Protein AF-A0A7J4BSX0-F1 (afdb_monomer_lite)

Secondary structure (DSSP, 8-state):
-------HHHHHHHHHHHHHHHHHHHHHHS--TT--TTSHHHHHHHHHHHHHHHHHHHHHHHHHHHHHHTTTT-TTHHHHHHHHHHHHHHT--

pLDDT: mean 83.39, std 11.36, range [36.94, 93.56]

Sequence (93 aa):
MLETKRQTHIDAVKAIAILFMVQVHTTAIASPEGVSLSHPLAILSAVIGGMAAPLFVTLSGWGVHSAVRRRLSSPNLVRWLLTRISLLVAMQV

Structure (mmCIF, N/CA/C/O backbone):
data_AF-A0A7J4BSX0-F1
#
_entry.id   AF-A0A7J4BSX0-F1
#
loop_
_atom_site.group_PDB
_atom_site.id
_atom_site.type_symbol
_atom_site.label_atom_id
_atom_site.label_alt_id
_atom_site.label_comp_id
_atom_site.label_asym_id
_atom_site.label_entity_id
_atom_site.label_seq_id
_atom_site.pdbx_PDB_ins_code
_atom_site.Cartn_x
_atom_site.Cartn_y
_atom_site.Cartn_z
_atom_site.occupancy
_atom_site.B_iso_or_equiv
_atom_site.auth_seq_id
_atom_site.auth_comp_id
_atom_site.auth_asym_id
_atom_site.auth_atom_id
_atom_site.pdbx_PDB_model_num
ATOM 1 N N . MET A 1 1 ? -11.230 22.875 20.020 1.00 36.94 1 MET A N 1
ATOM 2 C CA . MET A 1 1 ? -10.303 22.644 18.894 1.00 36.94 1 MET A CA 1
ATOM 3 C C . MET A 1 1 ? -9.367 21.513 19.298 1.00 36.94 1 MET A C 1
ATOM 5 O O . MET A 1 1 ? -8.435 21.752 20.047 1.00 36.94 1 MET A O 1
ATOM 9 N N . LEU A 1 2 ? -9.697 20.259 18.964 1.00 43.47 2 LEU A N 1
ATOM 10 C 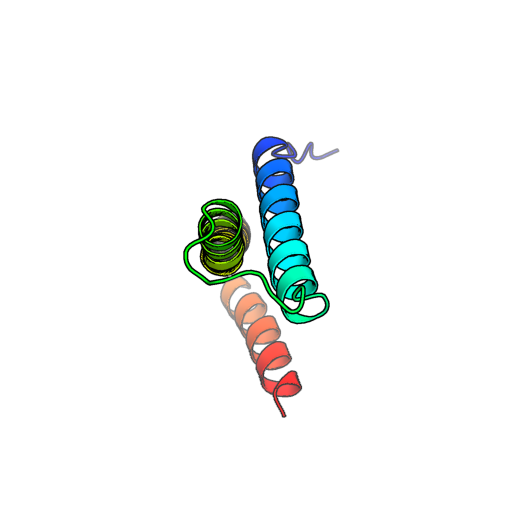CA . LEU A 1 2 ? -8.832 19.122 19.296 1.00 43.47 2 LEU A CA 1
ATOM 11 C C . LEU A 1 2 ? -7.712 19.087 18.260 1.00 43.47 2 LEU A C 1
ATOM 13 O O . LEU A 1 2 ? -7.948 18.708 17.115 1.00 43.47 2 LEU A O 1
ATOM 17 N N . GLU A 1 3 ? -6.519 19.522 18.651 1.00 44.31 3 GLU A N 1
ATOM 18 C CA . GLU A 1 3 ? -5.321 19.427 17.826 1.00 44.31 3 GLU A CA 1
ATOM 19 C C . GLU A 1 3 ? -4.951 17.949 17.657 1.00 44.31 3 GLU A C 1
ATOM 21 O O . GLU A 1 3 ? -4.195 17.354 18.424 1.00 44.31 3 GLU A O 1
ATOM 26 N N . THR A 1 4 ? -5.546 17.298 16.659 1.00 60.41 4 THR A N 1
ATOM 27 C CA . THR A 1 4 ? -5.076 16.003 16.183 1.00 60.41 4 THR A CA 1
ATOM 28 C C . THR A 1 4 ? -3.699 16.230 15.584 1.00 60.41 4 THR A C 1
ATOM 30 O O . THR A 1 4 ? -3.593 16.638 14.429 1.00 60.41 4 THR A O 1
ATOM 33 N N . LYS A 1 5 ? -2.649 16.002 16.380 1.00 72.56 5 LYS A N 1
ATOM 34 C CA . LYS A 1 5 ? -1.251 16.100 15.952 1.00 72.56 5 LYS A CA 1
ATOM 35 C C . LYS A 1 5 ? -1.045 15.221 14.717 1.00 72.56 5 LYS A C 1
ATOM 37 O O . LYS A 1 5 ? -0.902 14.001 14.820 1.00 72.56 5 LYS A O 1
ATOM 42 N N . ARG A 1 6 ? -1.088 15.845 13.539 1.00 74.56 6 ARG A N 1
ATOM 43 C CA . ARG A 1 6 ? -0.846 15.189 12.256 1.00 74.56 6 ARG A CA 1
ATOM 44 C C . ARG A 1 6 ? 0.577 14.654 12.269 1.00 74.56 6 ARG A C 1
ATOM 46 O O . ARG A 1 6 ? 1.518 15.383 12.570 1.00 74.56 6 ARG A O 1
ATOM 53 N N . GLN A 1 7 ? 0.732 13.372 11.966 1.00 84.31 7 GLN A N 1
ATOM 54 C CA . GLN A 1 7 ? 2.049 12.753 11.930 1.00 84.31 7 GLN A CA 1
ATOM 55 C C . GLN A 1 7 ? 2.644 12.901 10.535 1.00 84.31 7 GLN A C 1
ATOM 57 O O . GLN A 1 7 ? 2.499 12.018 9.696 1.00 84.31 7 GLN A O 1
ATOM 62 N N . THR A 1 8 ? 3.331 14.021 10.306 1.00 87.25 8 THR A N 1
ATOM 63 C CA . THR A 1 8 ? 3.952 14.357 9.014 1.00 87.25 8 THR A CA 1
ATOM 64 C C . THR A 1 8 ? 4.844 13.235 8.479 1.00 87.25 8 THR A C 1
ATOM 66 O O . THR A 1 8 ? 4.827 12.962 7.285 1.00 87.25 8 THR A O 1
ATOM 69 N N . HIS A 1 9 ? 5.563 12.525 9.355 1.00 88.69 9 HIS A N 1
ATOM 70 C CA . HIS A 1 9 ? 6.393 11.385 8.953 1.00 88.69 9 HIS A CA 1
ATOM 71 C C . HIS A 1 9 ? 5.565 10.233 8.357 1.00 88.69 9 HIS A C 1
ATOM 73 O O . HIS A 1 9 ? 5.956 9.639 7.360 1.00 88.69 9 HIS A O 1
ATOM 79 N N . ILE A 1 10 ? 4.390 9.938 8.920 1.00 88.50 10 ILE A N 1
ATOM 80 C CA . ILE A 1 10 ? 3.492 8.904 8.384 1.00 88.50 10 ILE A CA 1
ATOM 81 C C . ILE A 1 10 ? 2.933 9.330 7.024 1.00 88.50 10 ILE A C 1
ATOM 83 O O . ILE A 1 10 ? 2.809 8.501 6.126 1.00 88.50 10 ILE A O 1
ATOM 87 N N . ASP A 1 11 ? 2.622 10.614 6.851 1.00 89.69 11 ASP A N 1
ATOM 88 C CA . ASP A 1 11 ? 2.141 11.134 5.570 1.00 89.69 11 ASP A CA 1
ATOM 89 C C . ASP A 1 11 ? 3.237 11.105 4.489 1.00 89.69 11 ASP A C 1
ATOM 91 O O . ASP A 1 11 ? 2.948 10.760 3.345 1.00 89.69 11 ASP A O 1
ATOM 95 N N . ALA A 1 12 ? 4.501 11.350 4.853 1.00 91.62 12 ALA A N 1
ATOM 96 C CA . ALA A 1 12 ? 5.639 11.199 3.946 1.00 91.62 12 ALA A CA 1
ATOM 97 C C . ALA A 1 12 ? 5.827 9.741 3.492 1.00 91.62 12 ALA A C 1
ATOM 99 O O . ALA A 1 12 ? 5.958 9.478 2.299 1.00 91.62 12 ALA A O 1
ATOM 100 N N . VAL A 1 13 ? 5.766 8.774 4.417 1.00 92.25 13 VAL A N 1
ATOM 101 C CA . VAL A 1 13 ? 5.893 7.349 4.061 1.00 92.25 13 VAL A CA 1
ATOM 102 C C . VAL A 1 13 ? 4.726 6.889 3.178 1.00 92.25 13 VAL A C 1
ATOM 104 O O . VAL A 1 13 ? 4.941 6.128 2.237 1.00 92.25 13 VAL A O 1
ATOM 107 N N . LYS A 1 14 ? 3.502 7.391 3.400 1.00 90.69 14 LYS A N 1
ATOM 108 C CA . LYS A 1 14 ? 2.370 7.143 2.486 1.00 90.69 14 LYS A CA 1
ATOM 109 C C . LYS A 1 14 ? 2.631 7.675 1.081 1.00 90.69 14 LYS A C 1
ATOM 111 O O . LYS A 1 14 ? 2.339 6.975 0.118 1.00 90.69 14 LYS A O 1
ATOM 116 N N . ALA A 1 15 ? 3.178 8.884 0.962 1.00 93.06 15 ALA A N 1
ATOM 117 C CA . ALA A 1 15 ? 3.519 9.458 -0.337 1.00 93.06 15 ALA A CA 1
ATOM 118 C C . ALA A 1 15 ? 4.569 8.605 -1.070 1.00 93.06 15 ALA A C 1
ATOM 120 O O . ALA A 1 15 ? 4.406 8.328 -2.255 1.00 93.06 15 ALA A O 1
ATOM 121 N N . ILE A 1 16 ? 5.586 8.113 -0.354 1.00 93.44 16 ILE A N 1
ATOM 122 C CA . ILE A 1 16 ? 6.600 7.200 -0.909 1.00 93.44 16 ILE A CA 1
ATOM 123 C C . ILE A 1 16 ? 5.966 5.878 -1.367 1.00 93.44 16 ILE A C 1
ATOM 125 O O . ILE A 1 16 ? 6.253 5.412 -2.466 1.00 93.44 16 ILE A O 1
ATOM 129 N N . ALA A 1 17 ? 5.068 5.290 -0.571 1.00 93.44 17 ALA A N 1
ATOM 130 C CA . ALA A 1 17 ? 4.377 4.055 -0.946 1.00 93.44 17 ALA A CA 1
ATOM 131 C C . ALA A 1 17 ? 3.560 4.224 -2.239 1.00 93.44 17 ALA A C 1
ATOM 133 O O . ALA A 1 17 ? 3.622 3.377 -3.130 1.00 93.44 17 ALA A O 1
ATOM 134 N N . ILE A 1 18 ? 2.837 5.343 -2.367 1.00 93.25 18 ILE A N 1
ATOM 135 C CA . ILE A 1 18 ? 2.089 5.686 -3.585 1.00 93.25 18 ILE A CA 1
ATOM 136 C C . ILE A 1 18 ? 3.044 5.863 -4.768 1.00 93.25 18 ILE A C 1
ATOM 138 O O . ILE A 1 18 ? 2.763 5.349 -5.846 1.00 93.25 18 ILE A O 1
ATOM 142 N N . LEU A 1 19 ? 4.183 6.531 -4.573 1.00 93.25 19 LEU A N 1
ATOM 143 C CA . LEU A 1 19 ? 5.182 6.709 -5.625 1.00 93.25 19 LEU A CA 1
ATOM 144 C C . LEU A 1 19 ? 5.705 5.361 -6.147 1.00 93.25 19 LEU A C 1
ATOM 146 O O . LEU A 1 19 ? 5.772 5.170 -7.358 1.00 93.25 19 LEU A O 1
ATOM 150 N N . PHE A 1 20 ? 6.003 4.407 -5.259 1.00 92.56 20 PHE A N 1
ATOM 151 C CA . PHE A 1 20 ? 6.447 3.062 -5.652 1.00 92.56 20 PHE A CA 1
ATOM 152 C C . PHE A 1 20 ? 5.353 2.281 -6.391 1.00 92.56 20 PHE A C 1
ATOM 154 O O . PHE A 1 20 ? 5.642 1.580 -7.359 1.00 92.56 20 PHE A O 1
ATOM 161 N N . MET A 1 21 ? 4.092 2.435 -5.980 1.00 93.56 21 MET A N 1
ATOM 162 C CA . MET A 1 21 ? 2.948 1.824 -6.661 1.00 93.56 21 MET A CA 1
ATOM 163 C C . MET A 1 21 ? 2.750 2.393 -8.069 1.00 93.56 21 MET A C 1
ATOM 165 O O . MET A 1 21 ? 2.580 1.648 -9.030 1.00 93.56 21 MET A O 1
ATOM 169 N N . VAL A 1 22 ? 2.826 3.716 -8.225 1.00 92.56 22 VAL A N 1
ATOM 170 C CA . VAL A 1 22 ? 2.757 4.339 -9.552 1.00 92.56 22 VAL A CA 1
ATOM 171 C C . VAL A 1 22 ? 3.939 3.884 -10.405 1.00 92.56 22 VAL A C 1
ATOM 173 O O . VAL A 1 22 ? 3.738 3.515 -11.556 1.00 92.56 22 VAL A O 1
ATOM 176 N N . GLN A 1 23 ? 5.151 3.832 -9.846 1.00 90.94 23 GLN A N 1
ATOM 177 C CA . GLN A 1 23 ? 6.329 3.356 -10.567 1.00 90.94 23 GLN A CA 1
ATOM 178 C C . GLN A 1 23 ? 6.153 1.923 -11.082 1.00 90.94 23 GLN A C 1
ATOM 180 O O . GLN A 1 23 ? 6.398 1.701 -12.265 1.00 90.94 23 GLN A O 1
ATOM 185 N N . VAL A 1 24 ? 5.731 0.963 -10.247 1.00 87.81 24 VAL A N 1
ATOM 186 C CA . VAL A 1 24 ? 5.603 -0.441 -10.686 1.00 87.81 24 VAL A CA 1
ATOM 187 C C . VAL A 1 24 ? 4.595 -0.584 -11.827 1.00 87.81 24 VAL A C 1
ATOM 189 O O . VAL A 1 24 ? 4.857 -1.286 -12.805 1.00 87.81 24 VAL A O 1
ATOM 192 N N . HIS A 1 25 ? 3.491 0.163 -11.778 1.00 88.62 25 HIS A N 1
ATOM 193 C CA . HIS A 1 25 ? 2.518 0.189 -12.867 1.00 88.62 25 HIS A CA 1
ATOM 194 C C . HIS A 1 25 ? 3.062 0.871 -14.123 1.00 88.62 25 HIS A C 1
ATOM 196 O O . HIS A 1 25 ? 2.888 0.344 -15.219 1.00 88.62 25 HIS A O 1
ATOM 202 N N . THR A 1 26 ? 3.784 1.984 -13.986 1.00 87.31 26 THR A N 1
ATOM 203 C CA . THR A 1 26 ? 4.451 2.638 -15.119 1.00 87.31 26 THR A CA 1
ATOM 204 C C . THR A 1 26 ? 5.462 1.704 -15.773 1.00 87.31 26 THR A C 1
ATOM 206 O O . THR A 1 26 ? 5.501 1.616 -16.995 1.00 87.31 26 THR A O 1
ATOM 209 N N . THR A 1 27 ? 6.237 0.952 -14.988 1.00 83.19 27 THR A N 1
ATOM 210 C CA . THR A 1 27 ? 7.209 -0.008 -15.529 1.00 83.19 27 THR A CA 1
ATOM 211 C C . THR A 1 27 ? 6.532 -1.170 -16.249 1.00 83.19 27 THR A C 1
ATOM 213 O O . THR A 1 27 ? 7.056 -1.642 -17.252 1.00 83.19 27 THR A O 1
ATOM 216 N N . ALA A 1 28 ? 5.347 -1.591 -15.796 1.00 80.56 28 ALA A N 1
ATOM 217 C CA . ALA A 1 28 ? 4.559 -2.623 -16.464 1.00 80.56 28 ALA A CA 1
ATOM 218 C C . ALA A 1 28 ? 3.927 -2.129 -17.780 1.00 80.56 28 ALA A C 1
ATOM 220 O O . ALA A 1 28 ? 3.819 -2.902 -18.725 1.00 80.56 28 ALA A O 1
ATOM 221 N N . ILE A 1 29 ? 3.520 -0.856 -17.854 1.00 82.31 29 ILE A N 1
ATOM 222 C CA . ILE A 1 29 ? 2.868 -0.270 -19.039 1.00 82.31 29 ILE A CA 1
ATOM 223 C C . ILE A 1 29 ? 3.895 0.160 -20.094 1.00 82.31 29 ILE A C 1
ATOM 225 O O . ILE A 1 29 ? 3.714 -0.098 -21.278 1.00 82.31 29 ILE A O 1
ATOM 229 N N . ALA A 1 30 ? 4.967 0.825 -19.669 1.00 76.81 30 ALA A N 1
ATOM 230 C CA . ALA A 1 30 ? 5.994 1.403 -20.531 1.00 76.81 30 ALA A CA 1
ATOM 231 C C . ALA A 1 30 ? 7.318 0.637 -20.394 1.00 76.81 30 ALA A C 1
ATOM 233 O O . ALA A 1 30 ? 8.379 1.235 -20.205 1.00 76.81 30 ALA A O 1
ATOM 234 N N . SER A 1 31 ? 7.255 -0.697 -20.437 1.00 68.00 31 SER A N 1
ATOM 235 C CA . SER A 1 31 ? 8.458 -1.529 -20.489 1.00 68.00 31 SER A CA 1
ATOM 236 C C . SER A 1 31 ? 9.231 -1.213 -21.777 1.00 68.00 31 SER A C 1
ATOM 238 O O . SER A 1 31 ? 8.681 -1.404 -22.861 1.00 68.00 31 SER A O 1
ATOM 240 N N . PRO A 1 32 ? 10.480 -0.717 -21.706 1.00 65.12 32 PRO A N 1
ATOM 241 C CA . PRO A 1 32 ? 11.255 -0.442 -22.906 1.00 65.12 32 PRO A CA 1
ATOM 242 C C . PRO A 1 32 ? 11.639 -1.765 -23.577 1.00 65.12 32 PRO A C 1
ATOM 244 O O . PRO A 1 32 ? 12.275 -2.621 -22.954 1.00 65.12 32 PRO A O 1
ATOM 247 N N . GLU A 1 33 ? 11.277 -1.928 -24.849 1.00 58.31 33 GLU A N 1
ATOM 248 C CA . GLU A 1 33 ? 11.715 -3.066 -25.657 1.00 58.31 33 GLU A CA 1
ATOM 249 C C . GLU A 1 33 ? 13.245 -3.017 -25.801 1.00 58.31 33 GLU A C 1
ATOM 251 O O . GLU A 1 33 ? 13.796 -2.124 -26.440 1.00 58.31 33 GLU A O 1
ATOM 256 N N . GLY A 1 34 ? 13.946 -3.947 -25.144 1.00 59.66 34 GLY A N 1
ATOM 257 C CA . GLY A 1 34 ? 15.404 -4.088 -25.245 1.00 59.66 34 GLY A CA 1
ATOM 258 C C . GLY A 1 34 ? 16.197 -3.926 -23.944 1.00 59.66 34 GLY A C 1
ATOM 259 O O . GLY A 1 34 ? 17.408 -4.140 -23.958 1.00 59.66 34 GLY A O 1
ATOM 260 N N . VAL A 1 35 ? 15.564 -3.612 -22.806 1.00 62.22 35 VAL A N 1
ATOM 261 C CA . VAL A 1 35 ? 16.265 -3.634 -21.508 1.00 62.22 35 VAL A CA 1
ATOM 262 C C . VAL A 1 35 ? 16.303 -5.066 -20.983 1.00 62.22 35 VAL A C 1
ATOM 264 O O . VAL A 1 35 ? 15.318 -5.594 -20.471 1.00 62.22 35 VAL A O 1
ATOM 267 N N . SER A 1 36 ? 17.460 -5.710 -21.112 1.00 64.94 36 SER A N 1
ATOM 268 C CA . SER A 1 36 ? 17.712 -7.017 -20.508 1.00 64.94 36 SER A CA 1
ATOM 269 C C . SER A 1 36 ? 17.638 -6.936 -18.975 1.00 64.94 36 SER A C 1
ATOM 271 O O . SER A 1 36 ? 18.084 -5.964 -18.361 1.00 64.94 36 SER A O 1
ATOM 273 N N . LEU A 1 37 ? 17.116 -7.992 -18.336 1.00 63.38 37 LEU A N 1
ATOM 274 C CA . LEU A 1 37 ? 17.017 -8.140 -16.870 1.00 63.38 37 LEU A CA 1
ATOM 275 C C . LEU A 1 37 ? 18.370 -8.021 -16.133 1.00 63.38 37 LEU A C 1
ATOM 277 O O . LEU A 1 37 ? 18.399 -7.900 -14.913 1.00 63.38 37 LEU A O 1
ATOM 281 N N . SER A 1 38 ? 19.487 -8.032 -16.863 1.00 70.31 38 SER A N 1
ATOM 282 C CA . SER A 1 38 ? 20.842 -7.806 -16.357 1.00 70.31 38 SER A CA 1
ATOM 283 C C . SER A 1 38 ? 21.199 -6.333 -16.141 1.00 70.31 38 SER A C 1
ATOM 285 O O . SER A 1 38 ? 22.246 -6.046 -15.561 1.00 70.31 38 SER A O 1
ATOM 287 N N . HIS A 1 39 ? 20.375 -5.381 -16.593 1.00 80.31 39 HIS A N 1
ATOM 288 C CA . HIS A 1 39 ? 20.657 -3.972 -16.346 1.00 80.31 39 HIS A CA 1
ATOM 289 C C . HIS A 1 39 ? 20.422 -3.611 -14.871 1.00 80.31 39 HIS A C 1
ATOM 291 O O . HIS A 1 39 ? 19.334 -3.855 -14.341 1.00 80.31 39 HIS A O 1
ATOM 297 N N . PRO A 1 40 ? 21.382 -2.938 -14.209 1.00 84.56 40 PRO A N 1
ATOM 298 C CA . PRO A 1 40 ? 21.246 -2.553 -12.804 1.00 84.56 40 PRO A CA 1
ATOM 299 C C . PRO A 1 40 ? 20.019 -1.664 -12.550 1.00 84.56 40 PRO A C 1
ATOM 301 O O . PRO A 1 40 ? 19.409 -1.745 -11.487 1.00 84.56 40 PRO A O 1
ATOM 304 N N . LEU A 1 41 ? 19.600 -0.868 -13.542 1.00 82.44 41 LEU A N 1
ATOM 305 C CA . LEU A 1 41 ? 18.394 -0.041 -13.453 1.00 82.44 41 LEU A CA 1
ATOM 306 C C . LEU A 1 41 ? 17.106 -0.877 -13.443 1.00 82.44 41 LEU A C 1
ATOM 308 O O . LEU A 1 41 ? 16.165 -0.521 -12.737 1.00 82.44 41 LEU A O 1
ATOM 312 N N . ALA A 1 42 ? 17.059 -1.991 -14.181 1.00 82.44 42 ALA A N 1
ATOM 313 C CA . ALA A 1 42 ? 15.903 -2.887 -14.184 1.00 82.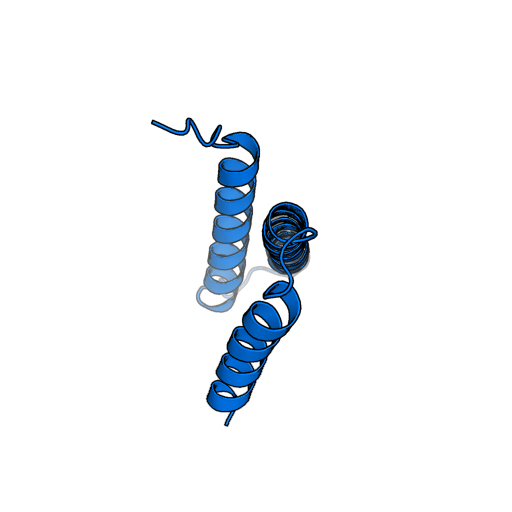44 42 ALA A CA 1
ATOM 314 C C . ALA A 1 42 ? 15.753 -3.590 -12.828 1.00 82.44 42 ALA A C 1
ATOM 316 O O . ALA A 1 42 ? 14.654 -3.648 -12.282 1.00 82.44 42 ALA A O 1
ATOM 317 N N . ILE A 1 43 ? 16.870 -4.035 -12.243 1.00 85.31 43 ILE A N 1
ATOM 318 C CA . ILE A 1 43 ? 16.898 -4.642 -10.906 1.00 85.31 43 ILE A CA 1
ATOM 319 C C . ILE A 1 43 ? 16.468 -3.623 -9.846 1.00 85.31 43 ILE A C 1
ATOM 321 O O . ILE A 1 43 ? 15.599 -3.918 -9.028 1.00 85.31 43 ILE A O 1
ATOM 325 N N . LEU A 1 44 ? 17.019 -2.405 -9.881 1.00 87.00 44 LEU A N 1
ATOM 326 C CA . LEU A 1 44 ? 16.638 -1.336 -8.955 1.00 87.00 44 LEU A CA 1
ATOM 327 C C . LEU A 1 44 ? 15.141 -1.017 -9.061 1.00 87.00 44 LEU A C 1
ATOM 329 O O . LEU A 1 44 ? 14.455 -0.901 -8.047 1.00 87.00 44 LEU A O 1
ATOM 333 N N . SER A 1 45 ? 14.626 -0.924 -10.286 1.00 86.12 45 SER A N 1
ATOM 334 C CA . SER A 1 45 ? 13.209 -0.668 -10.528 1.00 86.12 45 SER A CA 1
ATOM 335 C C . SER A 1 45 ? 12.317 -1.795 -10.001 1.00 86.12 45 SER A C 1
ATOM 337 O O . SER A 1 45 ? 11.313 -1.523 -9.342 1.00 86.12 45 SER A O 1
ATOM 339 N N . ALA A 1 46 ? 12.712 -3.054 -10.208 1.00 85.25 46 ALA A N 1
ATOM 340 C CA . ALA A 1 46 ? 11.996 -4.217 -9.695 1.00 85.25 46 ALA A CA 1
ATOM 341 C C . ALA A 1 46 ? 11.978 -4.253 -8.159 1.00 85.25 46 ALA A C 1
ATOM 343 O O . ALA A 1 46 ? 10.936 -4.525 -7.566 1.00 85.25 46 ALA A O 1
ATOM 344 N N . VAL A 1 47 ? 13.097 -3.922 -7.503 1.00 89.81 47 VAL A N 1
ATOM 345 C CA . VAL A 1 47 ? 13.172 -3.838 -6.035 1.00 89.81 47 VAL A CA 1
ATOM 346 C C . VAL A 1 47 ? 12.259 -2.732 -5.509 1.00 89.81 47 VAL A C 1
ATOM 348 O O . VAL A 1 47 ? 11.489 -2.966 -4.579 1.00 89.81 47 VAL A O 1
ATOM 351 N N . ILE A 1 48 ? 12.287 -1.545 -6.123 1.00 89.56 48 ILE A N 1
ATOM 352 C CA . ILE A 1 48 ? 11.419 -0.431 -5.723 1.00 89.56 48 ILE A CA 1
ATOM 353 C C . ILE A 1 48 ? 9.941 -0.791 -5.910 1.00 89.56 48 ILE A C 1
ATOM 355 O O . ILE A 1 48 ? 9.140 -0.599 -4.994 1.00 89.56 48 ILE A O 1
ATOM 359 N N . GLY A 1 49 ? 9.581 -1.370 -7.056 1.00 86.19 49 GLY A N 1
ATOM 360 C CA . GLY A 1 49 ? 8.214 -1.809 -7.315 1.00 86.19 49 GLY A CA 1
ATOM 361 C C . GLY A 1 49 ? 7.752 -2.914 -6.360 1.00 86.19 49 GLY A C 1
ATOM 362 O O . GLY A 1 49 ? 6.643 -2.852 -5.831 1.00 86.19 49 GLY A O 1
ATOM 363 N N . GLY A 1 50 ? 8.626 -3.876 -6.052 1.00 87.31 50 GLY A N 1
ATOM 364 C CA . GLY A 1 50 ? 8.358 -4.950 -5.091 1.00 87.31 50 GLY A CA 1
ATOM 365 C C . GLY A 1 50 ? 8.128 -4.452 -3.660 1.00 87.31 50 GLY A C 1
ATOM 366 O O . GLY A 1 50 ? 7.381 -5.073 -2.906 1.00 87.31 50 GLY A O 1
ATOM 367 N N . MET A 1 51 ? 8.699 -3.300 -3.289 1.00 93.00 51 MET A N 1
ATOM 368 C CA . MET A 1 51 ? 8.479 -2.672 -1.982 1.00 93.00 51 MET A CA 1
ATOM 369 C C . MET A 1 51 ? 7.123 -1.962 -1.849 1.00 93.00 51 MET A C 1
ATOM 371 O O . MET A 1 51 ? 6.707 -1.674 -0.724 1.00 93.00 51 MET A O 1
ATOM 375 N N . ALA A 1 52 ? 6.403 -1.695 -2.944 1.00 91.56 52 ALA A N 1
ATOM 376 C CA . ALA A 1 52 ? 5.112 -1.006 -2.881 1.00 91.56 52 ALA A CA 1
ATOM 377 C C . ALA A 1 52 ? 4.094 -1.782 -2.023 1.00 91.56 52 ALA A C 1
ATOM 379 O O . ALA A 1 52 ? 3.496 -1.223 -1.101 1.00 91.56 52 ALA A O 1
ATOM 380 N N . ALA A 1 53 ? 3.950 -3.088 -2.264 1.00 91.31 53 ALA A N 1
ATOM 381 C CA . ALA A 1 53 ? 3.021 -3.950 -1.535 1.00 91.31 53 ALA A CA 1
ATOM 382 C C . ALA A 1 53 ? 3.277 -3.995 -0.009 1.00 91.31 53 ALA A C 1
ATOM 384 O O . ALA A 1 53 ? 2.353 -3.679 0.748 1.00 91.31 53 ALA A O 1
ATOM 385 N N . PRO A 1 54 ? 4.488 -4.318 0.494 1.00 92.31 54 PRO A N 1
ATOM 386 C CA . PRO A 1 54 ? 4.744 -4.355 1.935 1.00 92.31 54 PRO A CA 1
ATOM 387 C C . PRO A 1 54 ? 4.598 -2.982 2.610 1.00 92.31 54 PRO A C 1
ATOM 389 O O . PRO A 1 54 ? 4.132 -2.917 3.753 1.00 92.31 54 PRO A O 1
ATOM 392 N N . LEU A 1 55 ? 4.914 -1.877 1.920 1.00 92.62 55 LEU A N 1
ATOM 393 C CA . LEU A 1 55 ? 4.667 -0.530 2.446 1.00 92.62 55 LEU A CA 1
ATOM 394 C C . LEU A 1 55 ? 3.170 -0.251 2.598 1.00 92.62 55 LEU A C 1
ATOM 396 O O . LEU A 1 55 ? 2.739 0.215 3.654 1.00 92.62 55 LEU A O 1
ATOM 400 N N . PHE A 1 56 ? 2.366 -0.584 1.588 1.00 90.31 56 PHE A N 1
ATOM 401 C CA . PHE A 1 56 ? 0.914 -0.427 1.655 1.00 90.31 56 PHE A CA 1
ATOM 402 C C . PHE A 1 56 ? 0.291 -1.263 2.774 1.00 90.31 56 PHE A C 1
ATOM 404 O O . PHE A 1 56 ? -0.527 -0.746 3.538 1.00 90.31 56 PHE A O 1
ATOM 411 N N . VAL A 1 57 ? 0.711 -2.523 2.925 1.00 92.12 57 VAL A N 1
ATOM 412 C CA . VAL A 1 57 ? 0.227 -3.406 3.998 1.00 92.12 57 VAL A CA 1
ATOM 413 C C . VAL A 1 57 ? 0.583 -2.838 5.373 1.00 92.12 57 VAL A C 1
ATOM 415 O O . VAL A 1 57 ? -0.289 -2.729 6.237 1.00 92.12 57 VAL A O 1
ATOM 418 N N . THR A 1 58 ? 1.829 -2.400 5.569 1.00 92.62 58 THR A N 1
ATOM 419 C CA . THR A 1 58 ? 2.296 -1.851 6.854 1.00 92.62 58 THR A CA 1
ATOM 420 C C . THR A 1 58 ? 1.566 -0.557 7.216 1.00 92.62 58 THR A C 1
ATOM 422 O O . THR A 1 58 ? 1.089 -0.397 8.341 1.00 92.62 58 THR A O 1
ATOM 425 N N . LEU A 1 59 ? 1.426 0.364 6.259 1.00 91.31 59 LEU A N 1
ATOM 426 C CA . LEU A 1 59 ? 0.732 1.636 6.466 1.00 91.31 59 LEU A CA 1
ATOM 427 C C . LEU A 1 59 ? -0.766 1.445 6.722 1.00 91.31 59 LEU A C 1
ATOM 429 O O . LEU A 1 59 ? -1.334 2.125 7.581 1.00 91.31 59 LEU A O 1
ATOM 433 N N . SER A 1 60 ? -1.400 0.514 6.007 1.00 88.00 60 SER A N 1
ATOM 434 C CA . SER A 1 60 ? -2.797 0.142 6.238 1.00 88.00 60 SER A CA 1
ATOM 435 C C . SER A 1 60 ? -2.978 -0.437 7.645 1.00 88.00 60 SER A C 1
ATOM 437 O O . SER A 1 60 ? -3.828 0.033 8.406 1.00 88.00 60 SER A O 1
ATOM 439 N N . GLY A 1 61 ? -2.097 -1.361 8.047 1.00 89.44 61 GLY A N 1
ATOM 440 C CA . GLY A 1 61 ? -2.060 -1.929 9.394 1.00 89.44 61 GLY A CA 1
ATOM 441 C C . GLY A 1 61 ? -1.889 -0.866 10.482 1.00 89.44 61 GLY A C 1
ATOM 442 O O . GLY A 1 61 ? -2.640 -0.859 11.458 1.00 89.44 61 GLY A O 1
ATOM 443 N N . TRP A 1 62 ? -0.984 0.098 10.289 1.00 88.50 62 TRP A N 1
ATOM 444 C CA . TRP A 1 62 ? -0.806 1.234 11.201 1.00 88.50 62 TRP A CA 1
ATOM 445 C C . TRP A 1 62 ? -2.067 2.099 11.315 1.00 88.50 62 TRP A C 1
ATOM 447 O O . TRP A 1 62 ? -2.449 2.514 12.414 1.00 88.50 62 TRP A O 1
ATOM 457 N N . GLY A 1 63 ? -2.742 2.357 10.192 1.00 86.81 63 GLY A N 1
ATOM 458 C CA . GLY A 1 63 ? -3.994 3.111 10.147 1.00 86.81 63 GLY A CA 1
ATOM 459 C C . GLY A 1 63 ? -5.124 2.419 10.910 1.00 86.81 63 GLY A C 1
ATOM 460 O O . GLY A 1 63 ? -5.798 3.061 11.724 1.00 86.81 63 GLY A O 1
ATOM 461 N N . VAL A 1 64 ? -5.292 1.109 10.705 1.00 87.25 64 VAL A N 1
ATOM 462 C CA . VAL A 1 64 ? -6.273 0.285 11.426 1.00 87.25 64 VAL A CA 1
ATOM 463 C C . VAL A 1 64 ? -5.927 0.219 12.909 1.00 87.25 64 VAL A C 1
ATOM 465 O O . VAL A 1 64 ? -6.782 0.530 13.735 1.00 87.25 64 VAL A O 1
ATOM 468 N N . HIS A 1 65 ? -4.675 -0.081 13.263 1.00 87.69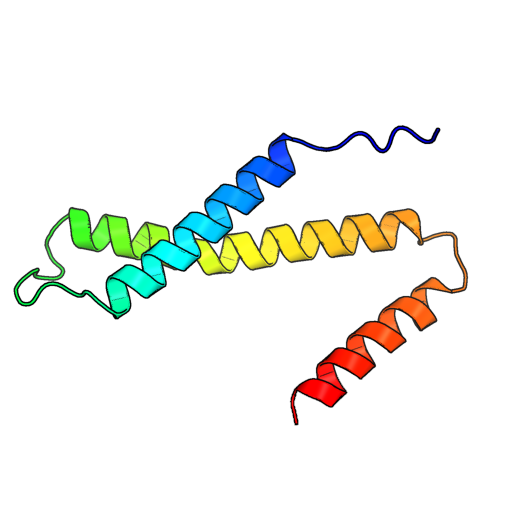 65 HIS A N 1
ATOM 469 C CA . HIS A 1 65 ? -4.219 -0.128 14.652 1.00 87.69 65 HIS A CA 1
ATOM 470 C C . HIS A 1 65 ? -4.481 1.201 15.374 1.00 87.69 65 HIS A C 1
ATOM 472 O O . HIS A 1 65 ? -5.082 1.231 16.447 1.00 87.69 65 HIS A O 1
ATOM 478 N N . SER A 1 66 ? -4.131 2.326 14.747 1.00 84.75 66 SER A N 1
ATOM 479 C CA . SER A 1 66 ? -4.377 3.669 15.284 1.00 84.75 66 SER A CA 1
ATOM 480 C C . SER A 1 66 ? -5.873 3.999 15.410 1.00 84.75 66 SER A C 1
ATOM 482 O O . SER A 1 66 ? -6.287 4.742 16.305 1.00 84.75 66 SER A O 1
ATOM 484 N N . ALA A 1 67 ? -6.716 3.486 14.511 1.00 82.88 67 ALA A N 1
ATOM 485 C CA . ALA A 1 67 ? -8.167 3.667 14.559 1.00 82.88 67 ALA A CA 1
ATOM 486 C C . ALA A 1 67 ? -8.832 2.809 15.645 1.00 82.88 67 ALA A C 1
ATOM 488 O O . ALA A 1 67 ? -9.744 3.297 16.316 1.00 82.88 67 ALA A O 1
ATOM 489 N N . VAL A 1 68 ? -8.361 1.573 15.825 1.00 85.81 68 VAL A N 1
ATOM 490 C CA . VAL A 1 68 ? -8.807 0.634 16.858 1.00 85.81 68 VAL A CA 1
ATOM 491 C C . VAL A 1 68 ? -8.370 1.125 18.232 1.00 85.81 68 VAL A C 1
ATOM 493 O O . VAL A 1 68 ? -9.207 1.240 19.119 1.00 85.81 68 VAL A O 1
ATOM 496 N N . ARG A 1 69 ? -7.108 1.546 18.398 1.00 85.88 69 ARG A N 1
ATOM 497 C CA . ARG A 1 69 ? -6.576 2.073 19.667 1.00 85.88 69 ARG A CA 1
ATOM 498 C C . ARG A 1 69 ? -7.368 3.266 20.198 1.00 85.88 69 ARG A C 1
ATOM 500 O O . ARG A 1 69 ? -7.616 3.350 21.393 1.00 85.88 69 ARG A O 1
ATOM 507 N N . ARG A 1 70 ? -7.836 4.155 19.316 1.00 82.25 70 ARG A N 1
ATOM 508 C CA . ARG A 1 70 ? -8.720 5.281 19.684 1.00 82.25 70 ARG A CA 1
ATOM 509 C C . ARG A 1 70 ? -10.130 4.856 20.105 1.00 82.25 70 ARG A C 1
ATOM 511 O O . ARG A 1 70 ? -10.846 5.653 20.698 1.00 82.25 70 ARG A O 1
ATOM 518 N N . ARG A 1 71 ? -10.544 3.636 19.767 1.00 82.25 71 ARG A N 1
ATOM 519 C CA . ARG A 1 71 ? -11.883 3.087 20.013 1.00 82.25 71 ARG A CA 1
ATOM 520 C C . ARG A 1 71 ? -11.877 1.895 20.970 1.00 82.25 71 ARG A C 1
ATOM 522 O O . ARG A 1 71 ? -12.940 1.331 21.191 1.00 82.25 71 ARG A O 1
ATOM 529 N N . LEU A 1 72 ? -10.730 1.539 21.558 1.00 80.12 72 LEU A N 1
ATOM 530 C CA . LEU A 1 72 ? -10.594 0.372 22.439 1.00 80.12 72 LEU A CA 1
ATOM 531 C C . LEU A 1 72 ? -11.544 0.435 23.645 1.00 80.12 72 LEU A C 1
ATOM 533 O O . LEU A 1 72 ? -12.072 -0.586 24.062 1.00 80.12 72 LEU A O 1
ATOM 537 N N . SER A 1 73 ? -11.804 1.638 24.163 1.00 77.75 73 SER A N 1
ATOM 538 C CA . SER A 1 73 ? -12.737 1.869 25.276 1.00 77.75 73 SER A CA 1
ATOM 539 C C . SER A 1 73 ? -14.197 2.058 24.840 1.00 77.75 73 SER A C 1
ATOM 541 O O . SER A 1 73 ? -15.045 2.337 25.680 1.00 77.75 73 SER A O 1
ATOM 543 N N . SER A 1 74 ? -14.515 1.954 23.544 1.00 80.56 74 SER A N 1
ATOM 544 C CA . SER A 1 74 ? -15.880 2.125 23.040 1.00 80.56 74 SER A CA 1
ATOM 545 C C . SER A 1 74 ? -16.548 0.765 22.800 1.00 80.56 74 SER A C 1
ATOM 547 O O . SER A 1 74 ? -16.022 -0.030 22.017 1.00 80.56 74 SER A O 1
ATOM 549 N N . PRO A 1 75 ? -17.753 0.513 23.348 1.00 77.19 75 PRO A N 1
ATOM 550 C CA . PRO A 1 75 ? -18.500 -0.723 23.084 1.00 77.19 75 PRO A CA 1
ATOM 551 C C . PRO A 1 75 ? -18.893 -0.878 21.602 1.00 77.19 75 PRO A C 1
ATOM 553 O O . PRO A 1 75 ? -19.176 -1.976 21.133 1.00 77.19 75 PRO A O 1
ATOM 556 N N . ASN A 1 76 ? -18.849 0.210 20.825 1.00 86.75 76 ASN A N 1
ATOM 557 C CA . ASN A 1 76 ? -19.204 0.227 19.406 1.00 86.75 76 ASN A CA 1
ATOM 558 C C . ASN A 1 76 ? -18.051 -0.165 18.466 1.00 86.75 76 ASN A C 1
ATOM 560 O O . ASN A 1 76 ? -18.237 -0.147 17.247 1.00 86.75 76 ASN A O 1
ATOM 564 N N . LEU A 1 77 ? -16.866 -0.510 18.989 1.00 84.94 77 LEU A N 1
ATOM 565 C CA . LEU A 1 77 ? -15.706 -0.905 18.180 1.00 84.94 77 LEU A CA 1
ATOM 566 C C . LEU A 1 77 ? -16.026 -2.085 17.255 1.00 84.94 77 LEU A C 1
ATOM 568 O O . LEU A 1 77 ? -15.727 -2.028 16.063 1.00 84.94 77 LEU A O 1
ATOM 572 N N . VAL A 1 78 ? -16.658 -3.126 17.803 1.00 85.19 78 VAL A N 1
ATOM 573 C CA . VAL A 1 78 ? -16.986 -4.355 17.068 1.00 85.19 78 VAL A CA 1
ATOM 574 C C . VAL A 1 78 ? -17.976 -4.057 15.948 1.00 85.19 78 VAL A C 1
ATOM 576 O O . VAL A 1 78 ? -17.741 -4.452 14.811 1.00 85.19 78 VAL A O 1
ATOM 579 N N . ARG A 1 79 ? -19.031 -3.278 16.229 1.00 87.56 79 ARG A N 1
ATOM 580 C CA . ARG A 1 79 ? -20.011 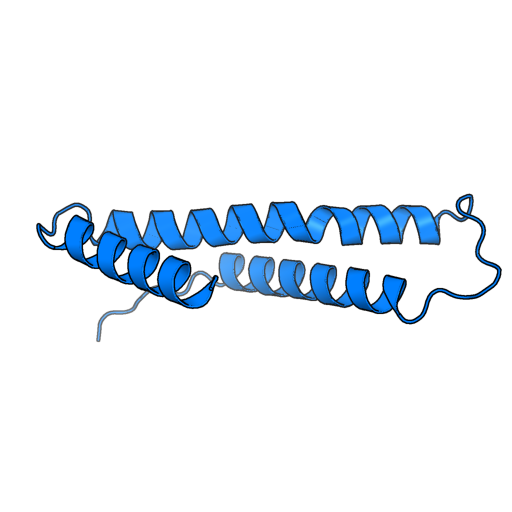-2.857 15.216 1.00 87.56 79 ARG A CA 1
ATOM 581 C C . ARG A 1 79 ? -19.362 -2.008 14.122 1.00 87.56 79 ARG A C 1
ATOM 583 O O . ARG A 1 79 ? -19.621 -2.240 12.950 1.00 87.56 79 ARG A O 1
ATOM 590 N N . TRP A 1 80 ? -18.483 -1.072 14.485 1.00 87.50 80 TRP A N 1
ATOM 591 C CA . TRP A 1 80 ? -17.735 -0.249 13.527 1.00 87.50 80 TRP A CA 1
ATOM 592 C C . TRP A 1 80 ? -16.834 -1.086 12.609 1.00 87.50 80 TRP A C 1
ATOM 594 O O . TRP A 1 80 ? -16.775 -0.823 11.406 1.00 87.50 80 TRP A O 1
ATOM 604 N N . LEU A 1 81 ? -16.147 -2.086 13.167 1.00 87.75 81 LEU A N 1
ATOM 605 C CA . LEU A 1 81 ? -15.290 -2.991 12.407 1.00 87.75 81 LEU A CA 1
ATOM 606 C C . LEU A 1 81 ? -16.130 -3.876 11.475 1.00 87.75 81 LEU A C 1
ATOM 608 O O . LEU A 1 81 ? -15.835 -3.951 10.284 1.00 87.75 81 LEU A O 1
ATOM 612 N N . LEU A 1 82 ? -17.214 -4.461 11.999 1.00 89.44 82 LEU A N 1
ATOM 613 C CA . LEU A 1 82 ? -18.156 -5.292 11.246 1.00 89.44 82 LEU A CA 1
ATOM 614 C C . LEU A 1 82 ? -18.759 -4.536 10.069 1.00 89.44 82 LEU A C 1
ATOM 616 O O . LEU A 1 82 ? -18.681 -5.026 8.955 1.00 89.44 82 LEU A O 1
ATOM 620 N N . THR A 1 83 ? -19.282 -3.322 10.266 1.00 89.81 83 THR A N 1
ATOM 621 C CA . THR A 1 83 ? -19.866 -2.539 9.163 1.00 89.81 83 THR A CA 1
ATOM 622 C C . THR A 1 83 ? -18.864 -2.299 8.031 1.00 89.81 83 THR A C 1
ATOM 624 O O . THR A 1 83 ? -19.239 -2.369 6.865 1.00 89.81 83 THR A O 1
ATOM 627 N N . ARG A 1 84 ? -17.585 -2.050 8.343 1.00 86.75 84 ARG A N 1
ATOM 628 C CA . ARG A 1 84 ? -16.549 -1.846 7.317 1.00 86.75 84 ARG A CA 1
ATOM 629 C C . ARG A 1 84 ? -16.179 -3.137 6.597 1.00 86.75 84 ARG A C 1
ATOM 631 O O . ARG A 1 84 ? -16.056 -3.112 5.381 1.00 86.75 84 ARG A O 1
ATOM 638 N N . ILE A 1 85 ? -16.023 -4.242 7.323 1.00 88.94 85 ILE A N 1
ATOM 639 C CA . ILE A 1 85 ? -15.720 -5.548 6.723 1.00 88.94 85 ILE A CA 1
ATOM 640 C C . ILE A 1 85 ? -16.899 -6.024 5.869 1.00 88.94 85 ILE A C 1
ATOM 642 O O . ILE A 1 85 ? -16.692 -6.408 4.725 1.00 88.94 85 ILE A O 1
ATOM 646 N N . SER A 1 86 ? -18.130 -5.935 6.377 1.00 90.12 86 SER A N 1
ATOM 647 C CA . SER A 1 86 ? -19.335 -6.305 5.630 1.00 90.12 86 SER A CA 1
ATOM 648 C C . SER A 1 86 ? -19.493 -5.475 4.359 1.00 90.12 86 SER A C 1
ATOM 650 O O . SER A 1 86 ? -19.818 -6.039 3.323 1.00 90.12 86 SER A O 1
ATOM 652 N N . LEU A 1 87 ? -19.218 -4.166 4.410 1.00 91.19 87 LEU A N 1
ATOM 653 C CA . LEU A 1 87 ? -19.222 -3.319 3.215 1.00 91.19 87 LEU A CA 1
ATOM 654 C C . LEU A 1 87 ? -18.160 -3.765 2.198 1.00 91.19 87 LEU A C 1
ATOM 656 O O . LEU A 1 87 ? -18.452 -3.822 1.011 1.00 91.19 87 LEU A O 1
ATOM 660 N N . LEU A 1 88 ? -16.943 -4.088 2.653 1.00 87.19 88 LEU A N 1
ATOM 661 C CA . LEU A 1 88 ? -15.865 -4.552 1.771 1.00 87.19 88 LEU A CA 1
ATOM 662 C C . LEU A 1 88 ? -16.211 -5.886 1.101 1.00 87.19 88 LEU A C 1
ATOM 664 O O . LEU A 1 88 ? -16.018 -6.015 -0.101 1.00 87.19 88 LEU A O 1
ATOM 668 N N . VAL A 1 89 ? -16.760 -6.841 1.856 1.00 91.69 89 VAL A N 1
ATOM 669 C CA . VAL A 1 89 ? -17.193 -8.146 1.331 1.00 91.69 89 VAL A CA 1
ATOM 670 C C . VAL A 1 89 ? -18.357 -7.993 0.358 1.00 91.69 89 VAL A C 1
ATOM 672 O O . VAL A 1 89 ? -18.358 -8.622 -0.693 1.00 91.69 89 VAL A O 1
ATOM 675 N N . ALA A 1 90 ? -19.322 -7.123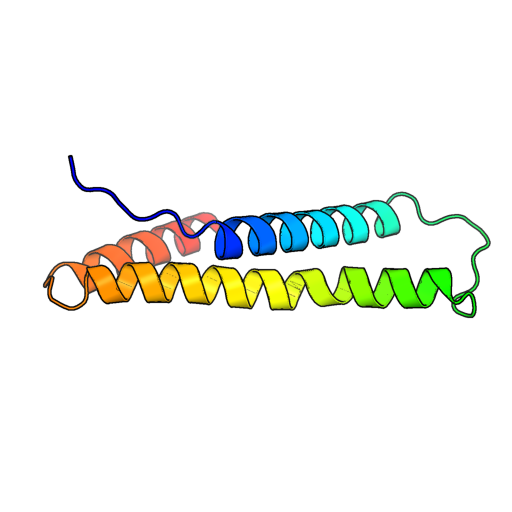 0.668 1.00 90.94 90 ALA A N 1
ATOM 676 C CA . ALA A 1 90 ? -20.435 -6.841 -0.232 1.00 90.94 90 ALA A CA 1
ATOM 677 C C . ALA A 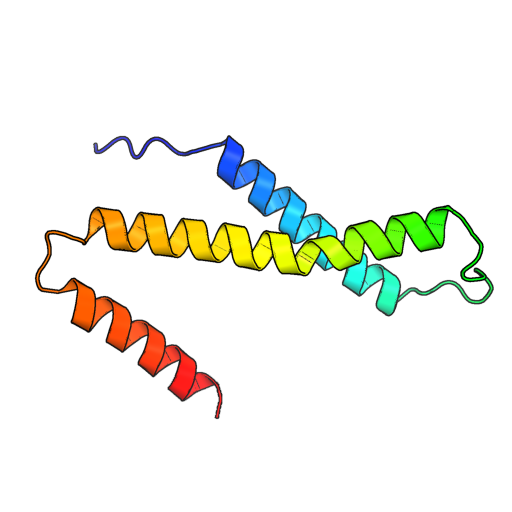1 90 ? -19.972 -6.260 -1.577 1.00 90.94 90 ALA A C 1
ATOM 679 O O . ALA A 1 90 ? -20.636 -6.482 -2.578 1.00 90.94 90 ALA A O 1
ATOM 680 N N . MET A 1 91 ? -18.842 -5.545 -1.600 1.00 90.06 91 MET A N 1
ATOM 681 C CA . MET A 1 91 ? -18.282 -4.935 -2.810 1.00 90.06 91 MET A CA 1
ATOM 682 C C . MET A 1 91 ? -17.286 -5.834 -3.563 1.00 90.06 91 MET A C 1
ATOM 684 O O . MET A 1 91 ? -16.734 -5.409 -4.574 1.00 90.06 91 MET A O 1
ATOM 688 N N . GLN A 1 92 ? -16.994 -7.035 -3.052 1.00 86.31 92 GLN A N 1
ATOM 689 C CA . GLN A 1 92 ? -16.132 -8.015 -3.728 1.00 86.31 92 GLN A CA 1
ATOM 690 C C . GLN A 1 92 ? -16.892 -8.894 -4.736 1.00 86.31 92 GLN A C 1
ATOM 692 O O . GLN A 1 92 ? -16.238 -9.570 -5.529 1.00 86.31 92 GLN A O 1
ATOM 697 N N . VAL A 1 93 ? -18.230 -8.893 -4.691 1.00 72.56 93 VAL A N 1
ATOM 698 C CA . VAL A 1 93 ? -19.146 -9.602 -5.607 1.00 72.56 93 VAL A CA 1
ATOM 699 C C . VAL A 1 93 ? -19.688 -8.624 -6.639 1.00 72.56 93 VAL A C 1
ATOM 701 O O . VAL A 1 93 ? -19.747 -9.017 -7.823 1.00 72.56 93 VAL A O 1
#

Foldseek 3Di:
DPPPPDDVVLVVLVVLLVVLCVLLVCCVVCVDPPDDCPDPVNVVNVVSNVVSVVSVVVSVVVVVVVVCVVCVVPPCSVVVVCVVVVVVVVVVD

Radius of gyration: 18.8 Å; chains: 1; bounding box: 42×32×51 Å